Protein AF-A0A8T7HGR6-F1 (afdb_monomer)

pLDDT: mean 81.4, std 12.29, range [52.0, 94.38]

Mean predicted aligned error: 11.7 Å

Foldseek 3Di:
DVVVVVVVVVVVVVVVPPPDDPPPPVVWFWADPPPRHTWDWDDPPQVVPDQIWTADPPPRDIGRDTDTD

Sequence (69 aa):
MFERIKKLKEELNQINNLKTRRRTLSSKTKICPSCTAELEILNEQLEWLMPQKYICRKCSYLGTAYFEK

Secondary structure (DSSP, 8-state):
-HHHHHHHHHHHHHHHTS---------SPEE-TTT-PBPEES-STTTTTSPPPEE-TTT--EES--EE-

Nearest PDB structures (foldseek):
  7ung-assembly1_5  TM=3.828E-01  e=8.196E+00  Homo sapiens

Structure (mmCIF, N/CA/C/O backbone):
data_AF-A0A8T7HGR6-F1
#
_entry.id   AF-A0A8T7HGR6-F1
#
loop_
_atom_site.group_PDB
_atom_site.id
_atom_site.type_symbol
_atom_site.label_atom_id
_atom_site.label_alt_id
_atom_site.label_comp_id
_atom_site.label_asym_id
_atom_site.label_entity_id
_atom_site.label_seq_id
_atom_site.pdbx_PDB_ins_code
_atom_site.Cartn_x
_atom_site.Cartn_y
_atom_site.Cartn_z
_atom_site.occupancy
_atom_site.B_iso_or_equiv
_atom_site.auth_seq_id
_atom_site.auth_comp_id
_atom_site.auth_asym_id
_atom_site.auth_atom_id
_atom_site.pdbx_PDB_model_num
ATOM 1 N N . MET A 1 1 ? 36.270 6.771 -32.080 1.00 62.75 1 MET A N 1
ATOM 2 C CA . MET A 1 1 ? 36.094 6.324 -30.673 1.00 62.75 1 MET A CA 1
ATOM 3 C C . MET A 1 1 ? 35.468 7.417 -29.803 1.00 62.75 1 MET A C 1
ATOM 5 O O . MET A 1 1 ? 34.474 7.146 -29.144 1.00 62.75 1 MET A O 1
ATOM 9 N N . PHE A 1 2 ? 35.969 8.656 -29.868 1.00 70.75 2 PHE A N 1
ATOM 10 C CA . PHE A 1 2 ? 35.455 9.802 -29.101 1.00 70.75 2 PHE A CA 1
ATOM 11 C C . PHE A 1 2 ? 33.992 10.185 -29.387 1.00 70.75 2 PHE A C 1
ATOM 13 O O . PHE A 1 2 ? 33.249 10.471 -28.453 1.00 70.75 2 PHE A O 1
ATOM 20 N N . GLU A 1 3 ? 33.537 10.124 -30.642 1.00 79.56 3 GLU A N 1
ATOM 21 C CA . GLU A 1 3 ? 32.141 10.453 -30.988 1.00 79.56 3 GLU A CA 1
ATOM 22 C C . GLU A 1 3 ? 31.121 9.491 -30.372 1.00 79.56 3 GLU A C 1
ATOM 24 O O . GLU A 1 3 ? 30.065 9.917 -29.913 1.00 79.56 3 GLU A O 1
ATOM 29 N N . ARG A 1 4 ? 31.461 8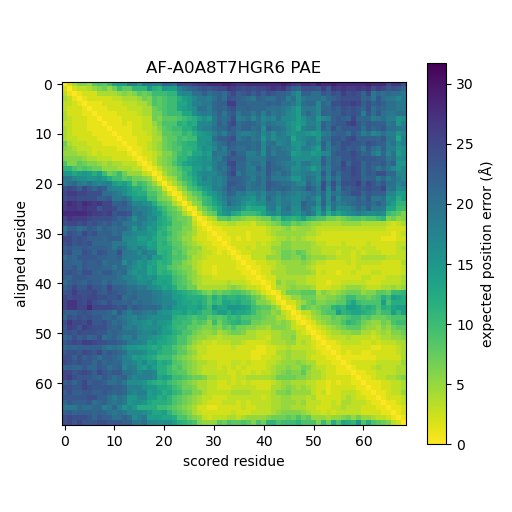.199 -30.278 1.00 80.69 4 ARG A N 1
ATOM 30 C CA . ARG A 1 4 ? 30.618 7.196 -29.610 1.00 80.69 4 ARG A CA 1
ATOM 31 C C . ARG A 1 4 ? 30.449 7.501 -28.123 1.00 80.69 4 ARG A C 1
ATOM 33 O O . ARG A 1 4 ? 29.344 7.402 -27.610 1.00 80.69 4 ARG A O 1
ATOM 40 N N . ILE A 1 5 ? 31.523 7.915 -27.449 1.00 85.44 5 ILE A N 1
ATOM 41 C CA . ILE A 1 5 ? 31.482 8.287 -26.026 1.00 85.44 5 ILE A CA 1
ATOM 42 C C . ILE A 1 5 ? 30.629 9.545 -25.827 1.00 85.44 5 ILE A C 1
ATOM 44 O O . ILE A 1 5 ? 29.862 9.630 -24.870 1.00 85.44 5 ILE A O 1
ATOM 48 N N . LYS A 1 6 ? 30.731 10.508 -26.749 1.00 86.19 6 LYS A N 1
ATOM 49 C CA . LYS A 1 6 ? 29.933 11.737 -26.716 1.00 86.19 6 LYS A CA 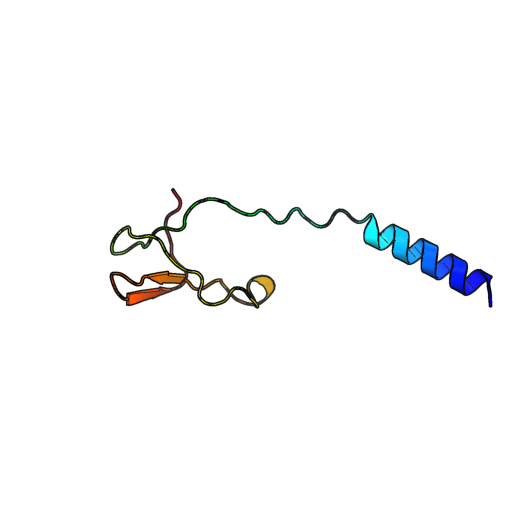1
ATOM 50 C C . LYS A 1 6 ? 28.439 11.433 -26.873 1.00 86.19 6 LYS A C 1
ATOM 52 O O . LYS A 1 6 ? 27.644 11.899 -26.068 1.00 86.19 6 LYS A O 1
ATOM 57 N N . LYS A 1 7 ? 28.088 10.563 -27.824 1.00 87.62 7 LYS A N 1
ATOM 58 C CA . LYS A 1 7 ? 26.709 10.111 -28.048 1.00 87.62 7 LYS A CA 1
ATOM 59 C C . LYS A 1 7 ? 26.124 9.381 -26.833 1.00 87.62 7 LYS A C 1
ATOM 61 O O . LYS A 1 7 ? 25.015 9.691 -26.420 1.00 87.62 7 LYS A O 1
ATOM 66 N N . LEU A 1 8 ? 26.900 8.490 -26.211 1.00 87.56 8 LEU A N 1
ATOM 67 C CA . LEU A 1 8 ? 26.481 7.789 -24.992 1.00 87.56 8 L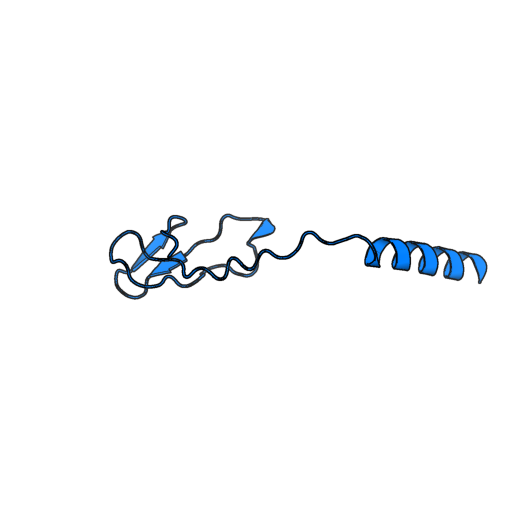EU A CA 1
ATOM 68 C C . LEU A 1 8 ? 26.234 8.750 -23.821 1.00 87.56 8 LEU A C 1
ATOM 70 O O . LEU A 1 8 ? 25.280 8.566 -23.074 1.00 87.56 8 LEU A O 1
ATOM 74 N N . LYS A 1 9 ? 27.060 9.795 -23.664 1.00 88.38 9 LYS A N 1
ATOM 75 C CA . LYS A 1 9 ? 26.828 10.844 -22.656 1.00 88.38 9 LYS A CA 1
ATOM 76 C C . LYS A 1 9 ? 25.531 11.612 -22.906 1.00 88.38 9 LYS A C 1
ATOM 78 O O . LYS A 1 9 ? 24.817 11.909 -21.953 1.00 88.38 9 LYS A O 1
ATOM 83 N N . GLU A 1 10 ? 25.243 11.925 -24.165 1.00 89.50 10 GLU A N 1
ATOM 84 C CA . GLU A 1 10 ? 24.021 12.623 -24.571 1.00 89.50 10 GLU A CA 1
ATOM 85 C C . GLU A 1 10 ? 22.773 11.795 -24.222 1.00 89.50 10 GLU A C 1
ATOM 87 O O . GLU A 1 10 ? 21.849 12.295 -23.582 1.00 89.50 10 GLU A O 1
ATOM 92 N N . GLU A 1 11 ? 22.785 10.504 -24.571 1.00 87.25 11 GLU A N 1
ATOM 93 C CA . GLU A 1 11 ? 21.702 9.557 -24.277 1.00 87.25 11 GLU A CA 1
ATOM 94 C C . GLU A 1 11 ? 21.500 9.389 -22.761 1.00 87.25 11 GLU A C 1
ATOM 96 O O . GLU A 1 11 ? 20.369 9.425 -22.275 1.00 87.25 11 GLU A O 1
ATOM 101 N N . LEU A 1 12 ? 22.587 9.306 -21.985 1.00 85.19 12 LEU A N 1
ATOM 102 C CA . LEU A 1 12 ? 22.515 9.215 -20.524 1.00 85.19 12 LEU A CA 1
ATOM 103 C C . LEU A 1 12 ? 21.891 10.471 -19.893 1.00 85.19 12 LEU A C 1
ATOM 105 O O . LEU A 1 12 ? 21.090 10.376 -18.963 1.00 85.19 12 LEU A O 1
ATOM 109 N N . ASN A 1 13 ? 22.236 11.654 -20.409 1.00 84.19 13 ASN A N 1
ATOM 110 C CA . ASN A 1 13 ? 21.661 12.920 -19.953 1.00 84.19 13 ASN A CA 1
ATOM 111 C C . ASN A 1 13 ? 20.164 13.009 -20.259 1.00 84.19 13 ASN A C 1
ATOM 113 O O . ASN A 1 13 ? 19.396 13.495 -19.429 1.00 84.19 13 ASN A O 1
ATOM 117 N N . GLN A 1 14 ? 19.735 12.527 -21.426 1.00 83.56 14 GLN A N 1
ATOM 118 C CA . GLN A 1 14 ? 18.315 12.476 -21.772 1.00 83.56 14 GLN A CA 1
ATOM 119 C C . GLN A 1 14 ? 17.544 11.557 -20.823 1.00 83.56 14 GLN A C 1
ATOM 121 O O . GLN A 1 14 ? 16.486 11.956 -20.341 1.00 83.56 14 GLN A O 1
ATOM 126 N N . ILE A 1 15 ? 18.100 10.386 -20.489 1.00 80.75 15 ILE A N 1
ATOM 127 C CA . ILE A 1 15 ? 17.501 9.437 -19.537 1.00 80.75 15 ILE A CA 1
ATOM 128 C C . ILE A 1 15 ? 17.390 10.050 -18.136 1.00 80.75 15 ILE A C 1
ATOM 130 O O . ILE A 1 15 ? 16.334 9.960 -17.514 1.00 80.75 15 ILE A O 1
ATOM 134 N N . ASN A 1 16 ? 18.436 10.721 -17.650 1.00 73.69 16 ASN A N 1
ATOM 135 C CA . ASN A 1 16 ? 18.414 11.370 -16.334 1.00 73.69 16 ASN A CA 1
ATOM 136 C C . ASN A 1 16 ? 17.416 12.536 -16.254 1.00 73.69 16 ASN A C 1
ATOM 138 O O . ASN A 1 16 ? 16.880 12.818 -15.183 1.00 73.69 16 ASN A O 1
ATOM 142 N N . ASN A 1 17 ? 17.142 13.195 -17.383 1.00 73.75 17 ASN A N 1
ATOM 143 C CA . ASN A 1 17 ? 16.146 14.261 -17.484 1.00 73.75 17 ASN A CA 1
ATOM 144 C C . ASN A 1 17 ? 14.713 13.741 -17.659 1.00 73.75 17 ASN A C 1
ATOM 146 O O . ASN A 1 17 ? 13.763 14.533 -17.619 1.00 73.75 17 ASN A O 1
ATOM 150 N N . LEU A 1 18 ? 14.520 12.429 -17.832 1.00 76.75 18 LEU A N 1
ATOM 151 C CA . LEU A 1 18 ? 13.188 11.849 -17.775 1.00 76.75 18 LEU A CA 1
ATOM 152 C C . LEU A 1 18 ? 12.648 12.063 -16.363 1.00 76.75 18 LEU A C 1
ATOM 154 O O . LEU A 1 18 ? 13.202 11.581 -15.376 1.00 76.75 18 LEU A O 1
ATOM 158 N N . LYS A 1 19 ? 11.537 12.799 -16.270 1.00 60.31 19 LYS A N 1
ATOM 159 C CA . LYS A 1 19 ? 10.794 12.963 -15.022 1.00 60.31 19 LYS A CA 1
ATOM 160 C C . LYS A 1 19 ? 10.353 11.582 -14.553 1.00 60.31 19 LYS A C 1
ATOM 162 O O . LYS A 1 19 ? 9.341 11.053 -15.013 1.00 60.31 19 LYS A O 1
ATOM 167 N N . THR A 1 20 ? 11.098 11.004 -13.621 1.00 62.38 20 THR A N 1
ATOM 168 C CA . THR A 1 20 ? 10.620 9.858 -12.863 1.00 62.38 20 THR A CA 1
ATOM 169 C C . THR A 1 20 ? 9.347 10.303 -12.154 1.00 62.38 20 THR A C 1
ATOM 171 O O . THR A 1 20 ? 9.298 11.372 -11.534 1.00 62.38 20 THR A O 1
ATOM 174 N N . ARG A 1 21 ? 8.262 9.538 -12.336 1.00 57.16 21 ARG A N 1
ATOM 175 C CA . ARG A 1 21 ? 6.996 9.770 -11.632 1.00 57.16 21 ARG A CA 1
ATOM 176 C C . ARG A 1 21 ? 7.357 9.959 -10.162 1.00 57.16 21 ARG A C 1
ATOM 178 O O . ARG A 1 21 ? 8.011 9.086 -9.593 1.00 57.16 21 ARG A O 1
ATOM 185 N N . ARG A 1 22 ? 7.010 11.123 -9.594 1.00 54.94 22 ARG A N 1
ATOM 186 C CA . ARG A 1 22 ? 7.278 11.443 -8.186 1.00 54.94 22 ARG A CA 1
ATOM 187 C C . ARG A 1 22 ? 6.935 10.207 -7.367 1.00 54.94 22 ARG A C 1
ATOM 189 O O . ARG A 1 22 ? 5.819 9.707 -7.500 1.00 54.94 22 ARG A O 1
ATOM 196 N N . ARG A 1 23 ? 7.874 9.730 -6.543 1.00 55.66 23 ARG A N 1
ATOM 197 C CA . ARG A 1 23 ? 7.535 8.833 -5.439 1.00 55.66 23 ARG A CA 1
ATOM 198 C C . ARG A 1 23 ? 6.484 9.585 -4.638 1.00 55.66 23 ARG A C 1
ATOM 200 O O . ARG A 1 23 ? 6.811 10.532 -3.927 1.00 55.66 23 ARG A O 1
ATOM 207 N N . THR A 1 24 ? 5.215 9.259 -4.834 1.00 52.00 24 THR A N 1
ATOM 208 C CA . THR A 1 24 ? 4.170 9.676 -3.917 1.00 52.00 24 THR A CA 1
ATOM 209 C C . THR A 1 24 ? 4.471 8.917 -2.639 1.00 52.00 24 THR A C 1
ATOM 211 O O . THR A 1 24 ? 3.965 7.818 -2.447 1.00 52.00 24 THR A O 1
ATOM 214 N N . LEU A 1 25 ? 5.349 9.471 -1.793 1.00 55.66 25 LEU A N 1
ATOM 215 C CA . LEU A 1 25 ? 5.312 9.172 -0.373 1.00 55.66 25 LEU A CA 1
ATOM 216 C C . LEU A 1 25 ? 3.913 9.606 0.052 1.00 55.66 25 LEU A C 1
ATOM 218 O O . LEU A 1 25 ? 3.683 10.782 0.333 1.00 55.66 25 LEU A O 1
ATOM 222 N N . SER A 1 26 ? 2.939 8.697 0.006 1.00 57.28 26 SER A N 1
ATOM 223 C CA . SER A 1 26 ? 1.700 8.933 0.723 1.00 57.28 26 SER A CA 1
ATOM 224 C C . SER A 1 26 ? 2.112 8.924 2.191 1.00 57.28 26 SER A C 1
ATOM 226 O O . SER A 1 26 ? 2.263 7.861 2.782 1.00 57.28 26 SER A O 1
ATOM 228 N N . SER A 1 27 ? 2.370 10.101 2.760 1.00 62.69 27 SER A N 1
ATOM 229 C CA . SER A 1 27 ? 2.804 10.266 4.152 1.00 62.69 27 SER A CA 1
ATOM 230 C C . SER A 1 27 ? 1.689 9.962 5.157 1.00 62.69 27 SER A C 1
ATOM 232 O O . SER A 1 27 ? 1.822 10.276 6.335 1.00 62.69 27 SER A O 1
ATOM 234 N N . LYS A 1 28 ? 0.553 9.441 4.686 1.00 78.38 28 LYS A N 1
ATOM 235 C CA . LYS A 1 28 ? -0.589 9.112 5.521 1.00 78.38 28 LYS A CA 1
ATOM 236 C C . LYS A 1 28 ? -0.308 7.825 6.270 1.00 78.38 28 LYS A C 1
ATOM 238 O O . LYS A 1 28 ? 0.011 6.799 5.662 1.00 78.38 28 LYS A O 1
ATOM 243 N N . THR A 1 29 ? -0.466 7.891 7.583 1.00 85.12 29 THR A N 1
ATOM 244 C CA . THR A 1 29 ? -0.339 6.740 8.468 1.00 85.12 29 THR A CA 1
ATOM 245 C C . THR A 1 29 ? -1.382 5.693 8.087 1.00 85.12 29 THR A C 1
ATOM 247 O O . THR A 1 29 ? -2.573 5.991 7.966 1.00 85.12 29 THR A O 1
ATOM 250 N N . LYS A 1 30 ? -0.924 4.460 7.871 1.00 89.38 30 LYS A N 1
ATOM 251 C CA . LYS A 1 30 ? -1.778 3.320 7.535 1.00 89.38 30 LYS A CA 1
ATOM 252 C C . LYS A 1 30 ? -2.311 2.729 8.839 1.00 89.38 30 LYS A C 1
ATOM 254 O O . LYS A 1 30 ? -1.538 2.434 9.749 1.00 89.38 30 LYS A O 1
ATOM 259 N N . ILE A 1 31 ? -3.627 2.582 8.939 1.00 93.88 31 ILE A N 1
ATOM 260 C CA . ILE A 1 31 ? -4.322 2.184 10.165 1.00 93.88 31 ILE A CA 1
ATOM 261 C C . ILE A 1 31 ? -4.942 0.795 9.999 1.00 93.88 31 ILE A C 1
ATOM 263 O O . ILE A 1 31 ? -5.556 0.481 8.977 1.00 93.88 31 ILE A O 1
ATOM 267 N N . CYS A 1 32 ? -4.788 -0.036 11.028 1.00 93.56 32 CYS A N 1
ATOM 268 C CA . CYS A 1 32 ? -5.283 -1.4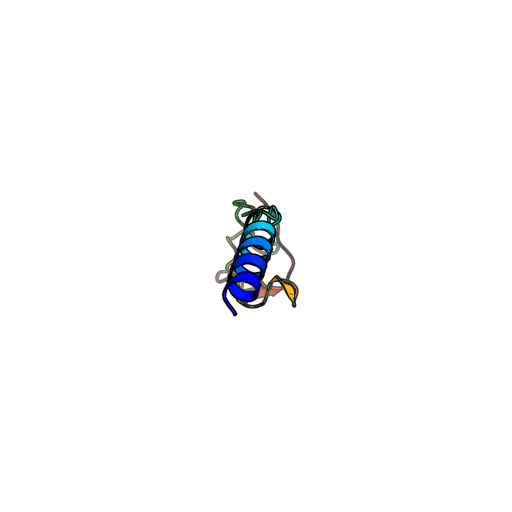01 11.082 1.00 93.56 32 CYS A CA 1
ATOM 269 C C . CYS A 1 32 ? -6.817 -1.425 11.054 1.00 93.56 32 CYS A C 1
ATOM 271 O O . CYS A 1 32 ? -7.443 -0.794 11.913 1.00 93.56 32 CYS A O 1
ATOM 273 N N . PRO A 1 33 ? -7.437 -2.199 10.145 1.00 93.12 33 PRO A N 1
ATOM 274 C CA . PRO A 1 33 ? -8.890 -2.245 10.035 1.00 93.12 33 PRO A CA 1
ATOM 275 C C . PRO A 1 33 ? -9.573 -2.922 11.230 1.00 93.12 33 PRO A C 1
ATOM 277 O O . PRO A 1 33 ? -10.751 -2.687 11.469 1.00 93.12 33 PRO A O 1
ATOM 280 N N . SER A 1 34 ? -8.848 -3.745 11.993 1.00 92.56 34 SER A N 1
ATOM 281 C CA . SER A 1 34 ? -9.424 -4.534 13.090 1.00 92.56 34 SER A CA 1
ATOM 282 C C . SER A 1 34 ? -9.346 -3.847 14.453 1.00 92.56 34 SER A C 1
ATOM 284 O O . SER A 1 34 ? -10.243 -4.013 15.271 1.00 92.56 34 SER A O 1
ATOM 286 N N . CYS A 1 35 ? -8.270 -3.105 14.734 1.00 92.62 35 CYS A N 1
ATOM 287 C CA . CYS A 1 35 ? -8.020 -2.547 16.073 1.00 92.62 35 CYS A CA 1
ATOM 288 C C . CYS A 1 35 ? -7.581 -1.079 16.080 1.00 92.62 35 CYS A C 1
ATOM 290 O O . CYS A 1 35 ? -7.126 -0.602 17.122 1.00 92.62 35 CYS A O 1
ATOM 292 N N . THR A 1 36 ? -7.648 -0.419 14.916 1.00 92.88 36 THR A N 1
ATOM 293 C CA . THR A 1 36 ? -7.336 1.005 14.692 1.00 92.88 36 THR A CA 1
ATOM 294 C C . THR A 1 36 ? -5.935 1.466 15.111 1.00 92.88 36 THR A C 1
ATOM 296 O O . THR A 1 36 ? -5.654 2.661 15.133 1.00 92.88 36 THR A O 1
ATOM 299 N N . ALA A 1 37 ? -5.028 0.531 15.400 1.00 93.25 37 ALA A N 1
ATOM 300 C CA . ALA A 1 37 ? -3.618 0.816 15.642 1.00 93.25 37 ALA A CA 1
ATOM 301 C C . ALA A 1 37 ? -2.858 1.074 14.334 1.00 93.25 37 ALA A C 1
ATOM 303 O O . ALA A 1 37 ? -3.308 0.684 13.257 1.00 93.25 37 ALA A O 1
ATOM 304 N N . GLU A 1 38 ? -1.685 1.688 14.434 1.00 92.75 38 GLU A N 1
ATOM 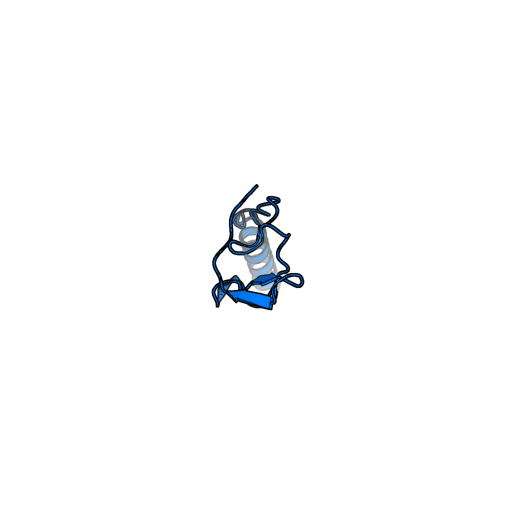305 C CA . GLU A 1 38 ? -0.799 1.901 13.289 1.00 92.75 38 GLU A CA 1
ATOM 306 C C . GLU A 1 38 ? -0.279 0.568 12.728 1.00 92.75 38 GLU A C 1
ATOM 308 O O . GLU A 1 38 ? -0.084 -0.413 13.458 1.00 92.75 38 GLU A O 1
ATOM 313 N N . LEU A 1 39 ? -0.117 0.525 11.407 1.00 92.38 39 LEU A N 1
ATOM 314 C CA . LEU A 1 39 ? 0.393 -0.624 10.669 1.00 92.38 39 LEU A CA 1
ATOM 315 C C . LEU A 1 39 ? 1.856 -0.427 10.283 1.00 92.38 39 LEU A C 1
ATOM 317 O O . LEU A 1 39 ? 2.252 0.646 9.832 1.00 92.38 39 LEU A O 1
ATOM 321 N N . GLU A 1 40 ? 2.623 -1.509 10.366 1.00 90.44 40 GLU A N 1
ATOM 322 C CA . GLU A 1 40 ? 3.989 -1.578 9.852 1.00 90.44 40 GLU A CA 1
ATOM 323 C C . GLU A 1 40 ? 4.008 -2.272 8.488 1.00 90.44 40 GLU A C 1
ATOM 325 O O . GLU A 1 40 ? 3.214 -3.175 8.216 1.00 90.44 40 GLU A O 1
ATOM 330 N N . ILE A 1 41 ? 4.925 -1.851 7.622 1.00 88.06 41 ILE A N 1
ATOM 331 C CA . ILE A 1 41 ? 5.143 -2.463 6.311 1.00 88.06 41 ILE A CA 1
ATOM 332 C C . ILE A 1 41 ? 5.961 -3.742 6.491 1.00 88.06 41 ILE A C 1
ATOM 334 O O . ILE A 1 41 ? 7.011 -3.726 7.126 1.00 88.06 41 ILE A O 1
ATOM 338 N N . LEU A 1 42 ? 5.505 -4.843 5.893 1.00 84.75 42 LEU A N 1
ATOM 339 C CA . LEU A 1 42 ? 6.224 -6.118 5.936 1.00 84.75 42 LEU A CA 1
ATOM 340 C C . LEU A 1 42 ? 7.227 -6.274 4.780 1.00 84.75 42 LEU A C 1
ATOM 342 O O . LEU A 1 42 ? 8.300 -6.831 4.972 1.00 84.75 42 LEU A O 1
ATOM 346 N N . ASN A 1 43 ? 6.881 -5.787 3.583 1.00 75.88 43 ASN A N 1
ATOM 347 C CA . ASN A 1 43 ? 7.674 -5.967 2.363 1.00 75.88 43 ASN A CA 1
ATOM 348 C C . ASN A 1 43 ? 7.922 -4.619 1.676 1.00 75.88 43 ASN A C 1
ATOM 350 O O . ASN A 1 43 ? 7.170 -4.229 0.786 1.00 75.88 43 ASN A O 1
ATOM 354 N N . GLU A 1 44 ? 8.971 -3.910 2.082 1.00 68.50 44 GLU A N 1
ATOM 355 C CA . GLU A 1 44 ? 9.358 -2.628 1.468 1.00 68.50 44 GLU A CA 1
ATOM 356 C C . GLU A 1 44 ? 10.111 -2.831 0.135 1.00 68.50 44 GLU A C 1
ATOM 358 O O . GLU A 1 44 ? 10.020 -2.034 -0.792 1.00 68.50 44 GLU A O 1
ATOM 363 N N . GLN A 1 45 ? 10.815 -3.957 -0.017 1.00 67.69 45 GLN A N 1
ATOM 364 C CA . GLN A 1 45 ? 11.753 -4.187 -1.127 1.00 67.69 45 GLN A CA 1
ATOM 365 C C . GLN A 1 45 ? 11.092 -4.581 -2.466 1.00 67.69 45 GLN A C 1
ATOM 367 O O . GLN A 1 45 ? 11.752 -4.549 -3.503 1.00 67.69 45 GLN A O 1
ATOM 372 N N . LEU A 1 46 ? 9.805 -4.953 -2.472 1.00 65.81 46 LEU A N 1
ATOM 373 C CA . LEU A 1 46 ? 9.107 -5.514 -3.645 1.00 65.81 46 LEU A CA 1
ATOM 374 C C . LEU A 1 46 ? 7.770 -4.826 -3.965 1.00 65.81 46 LEU A C 1
ATOM 376 O O . LEU A 1 46 ? 6.961 -5.395 -4.694 1.00 65.81 46 LEU A O 1
ATOM 380 N N . GLU A 1 47 ? 7.541 -3.602 -3.477 1.00 64.56 47 GLU A N 1
ATOM 381 C CA . GLU A 1 47 ? 6.287 -2.852 -3.702 1.00 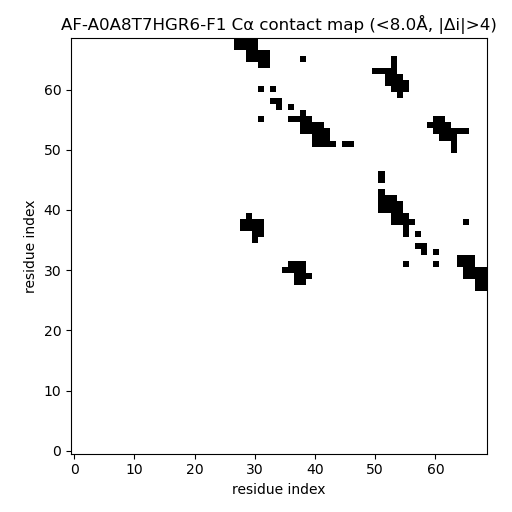64.56 47 GLU A CA 1
ATOM 382 C C . GLU A 1 47 ? 5.863 -2.770 -5.178 1.00 64.56 47 GLU A C 1
ATOM 384 O O . GLU A 1 47 ? 4.676 -2.751 -5.491 1.00 64.56 47 GLU A O 1
ATOM 389 N N . TRP A 1 48 ? 6.828 -2.725 -6.100 1.00 71.19 48 TRP A N 1
ATOM 390 C CA . TRP A 1 48 ? 6.556 -2.610 -7.534 1.00 71.19 48 TRP A CA 1
ATOM 391 C C . TRP A 1 48 ? 6.122 -3.929 -8.190 1.00 71.19 48 TRP A C 1
ATOM 393 O O . TRP A 1 48 ? 5.533 -3.902 -9.269 1.00 71.19 48 TRP A O 1
ATOM 403 N N . LEU A 1 49 ? 6.424 -5.069 -7.560 1.00 80.62 49 LEU A N 1
ATOM 404 C CA . LEU A 1 49 ? 6.159 -6.407 -8.093 1.00 80.62 49 LEU A CA 1
ATOM 405 C C . LEU A 1 49 ? 5.007 -7.105 -7.356 1.00 80.62 49 LEU A C 1
ATOM 407 O O . LEU A 1 49 ? 4.333 -7.956 -7.934 1.00 80.62 49 LEU A O 1
ATOM 411 N N . MET A 1 50 ? 4.777 -6.766 -6.084 1.00 78.44 50 MET A N 1
ATOM 412 C CA . MET A 1 50 ? 3.767 -7.406 -5.243 1.00 78.44 50 MET A CA 1
ATOM 413 C C . MET A 1 50 ? 2.971 -6.385 -4.423 1.00 78.44 50 MET A C 1
ATOM 415 O O . MET A 1 50 ? 3.536 -5.388 -3.974 1.00 78.44 50 MET A O 1
ATOM 419 N N . PRO A 1 51 ? 1.679 -6.658 -4.146 1.00 80.88 51 PRO A N 1
ATOM 420 C CA . PRO A 1 51 ? 0.890 -5.834 -3.242 1.00 80.88 51 PRO A CA 1
ATOM 421 C C . PRO A 1 51 ? 1.567 -5.712 -1.876 1.00 80.88 51 PRO A C 1
ATOM 423 O O . PRO A 1 51 ? 1.989 -6.713 -1.286 1.00 80.88 51 PRO A O 1
ATOM 426 N N . GLN A 1 52 ? 1.635 -4.488 -1.359 1.00 85.12 52 GLN A N 1
ATOM 427 C CA . GLN A 1 52 ? 2.244 -4.227 -0.067 1.00 85.12 52 GLN A CA 1
ATOM 428 C C . GLN A 1 52 ? 1.433 -4.870 1.060 1.00 85.12 52 GLN A C 1
ATOM 430 O O . GLN A 1 52 ? 0.225 -4.660 1.183 1.00 85.12 52 GLN A O 1
ATOM 435 N N . LYS A 1 53 ? 2.112 -5.679 1.876 1.00 89.69 53 LYS A N 1
ATOM 436 C CA . LYS A 1 53 ? 1.536 -6.298 3.070 1.00 89.69 53 LYS A CA 1
ATOM 437 C C . LYS A 1 53 ? 1.864 -5.470 4.301 1.00 89.69 53 LYS A C 1
ATOM 439 O O . LYS A 1 53 ? 2.983 -4.977 4.447 1.00 89.69 53 LYS A O 1
ATOM 444 N N . TYR A 1 54 ? 0.893 -5.405 5.195 1.00 91.25 54 TYR A N 1
ATOM 445 C CA . TYR A 1 54 ? 0.951 -4.712 6.462 1.00 91.25 54 TYR A CA 1
ATOM 446 C C . TYR A 1 54 ? 0.799 -5.696 7.614 1.00 91.25 54 TYR A C 1
ATOM 448 O O . TYR A 1 54 ? 0.045 -6.671 7.512 1.00 91.25 54 TYR A O 1
ATOM 456 N N . ILE A 1 55 ? 1.493 -5.411 8.710 1.00 93.50 55 ILE A N 1
ATOM 457 C CA . ILE A 1 55 ? 1.390 -6.144 9.966 1.00 93.50 55 ILE A CA 1
ATOM 458 C C . ILE A 1 55 ? 0.988 -5.199 11.098 1.00 93.50 55 ILE A C 1
ATOM 460 O O . ILE A 1 55 ? 1.512 -4.094 11.236 1.00 93.50 55 ILE A O 1
ATOM 464 N N . CYS A 1 56 ? 0.040 -5.635 11.924 1.00 94.38 56 CYS A N 1
ATOM 465 C CA . CYS A 1 56 ? -0.334 -4.944 13.150 1.00 94.38 56 CYS A CA 1
ATOM 466 C C . CYS A 1 56 ? 0.233 -5.682 14.361 1.00 94.38 56 CYS A C 1
ATOM 468 O O . CYS A 1 56 ? -0.201 -6.793 14.664 1.00 94.38 56 CYS A O 1
ATOM 470 N N . ARG A 1 57 ? 1.123 -5.042 15.127 1.00 92.38 57 ARG A N 1
ATOM 471 C CA . ARG A 1 57 ? 1.690 -5.642 16.349 1.00 92.38 57 ARG A CA 1
ATOM 472 C C . ARG A 1 57 ? 0.696 -5.770 17.509 1.00 92.38 57 ARG A C 1
ATOM 474 O O . ARG A 1 57 ? 0.952 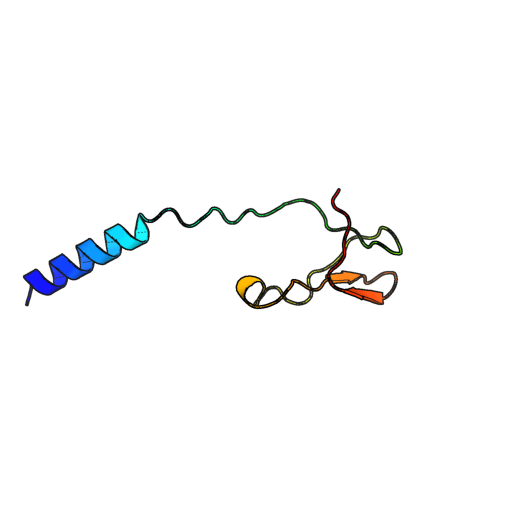-6.519 18.442 1.00 92.38 57 ARG A O 1
ATOM 481 N N . LYS A 1 58 ? -0.438 -5.057 17.463 1.00 94.06 58 LYS A N 1
ATOM 482 C CA . LYS A 1 58 ? -1.439 -5.050 18.546 1.00 94.06 58 LYS A CA 1
ATOM 483 C C . LYS A 1 58 ? -2.429 -6.217 18.476 1.00 94.06 58 LYS A C 1
ATOM 485 O O . LYS A 1 58 ? -2.821 -6.737 19.511 1.00 94.06 58 LYS A O 1
ATOM 490 N N . CYS A 1 59 ? -2.867 -6.596 17.275 1.00 93.50 59 CYS A N 1
ATOM 491 C CA . CYS A 1 59 ? -3.887 -7.639 17.072 1.00 93.50 59 CYS A CA 1
ATOM 492 C C . CYS A 1 59 ? -3.436 -8.764 16.133 1.00 93.50 59 CYS A C 1
ATOM 494 O O . CYS A 1 59 ? -4.252 -9.592 15.739 1.00 93.50 59 CYS A O 1
ATOM 496 N N . SER A 1 60 ? -2.161 -8.769 15.737 1.00 91.88 60 SER A N 1
ATOM 497 C CA . SER A 1 60 ? -1.584 -9.743 14.804 1.00 91.88 60 SER A CA 1
ATOM 498 C C . SER A 1 60 ? -2.263 -9.780 13.429 1.00 91.88 60 SER A C 1
ATOM 500 O O . SER A 1 60 ? -2.158 -10.771 12.710 1.00 91.88 60 SER A O 1
ATOM 502 N N . TYR A 1 61 ? -2.946 -8.697 13.037 1.00 93.56 61 TYR A N 1
ATOM 503 C CA . TYR A 1 61 ? -3.481 -8.553 11.686 1.00 93.56 61 TYR A CA 1
ATOM 504 C C . TYR A 1 61 ? -2.344 -8.592 10.662 1.00 93.56 61 TYR A C 1
ATOM 506 O O . TYR A 1 61 ? -1.346 -7.885 10.815 1.00 93.56 61 TYR A O 1
ATOM 514 N N . LEU A 1 62 ? -2.532 -9.388 9.610 1.00 92.75 62 LEU A N 1
ATOM 515 C CA . LEU A 1 62 ? -1.615 -9.538 8.490 1.00 92.75 62 LEU A CA 1
ATOM 516 C C . LEU A 1 62 ? -2.422 -9.503 7.191 1.00 92.75 62 LEU A C 1
ATOM 518 O O . LEU A 1 62 ? -3.241 -10.388 6.941 1.00 92.75 62 LEU A O 1
ATOM 522 N N . GLY A 1 63 ? -2.192 -8.503 6.347 1.00 90.62 63 GLY A N 1
ATOM 523 C CA . GLY A 1 63 ? -2.962 -8.367 5.113 1.00 90.62 63 GLY A CA 1
ATOM 524 C C . GLY A 1 63 ? -2.567 -7.158 4.285 1.00 90.62 63 GLY A C 1
ATOM 525 O O . GLY A 1 63 ? -1.561 -6.512 4.550 1.00 90.62 63 GLY A O 1
ATOM 526 N N . THR A 1 64 ? -3.345 -6.866 3.251 1.00 90.56 64 THR A N 1
ATOM 527 C CA . THR A 1 64 ? -3.109 -5.733 2.340 1.00 90.56 64 THR A CA 1
ATOM 528 C C . THR A 1 64 ? -4.090 -4.582 2.564 1.00 90.56 64 THR A C 1
ATOM 530 O O . THR A 1 64 ? -3.925 -3.522 1.967 1.00 90.56 64 THR A O 1
ATOM 533 N N . ALA A 1 65 ? -5.116 -4.776 3.399 1.00 90.44 65 ALA A N 1
ATOM 534 C CA . ALA A 1 65 ? -6.144 -3.774 3.651 1.00 90.44 65 ALA A CA 1
ATOM 535 C C . ALA A 1 65 ? -5.750 -2.854 4.812 1.00 90.44 65 ALA A C 1
ATOM 537 O O . ALA A 1 65 ? -5.188 -3.293 5.817 1.00 90.44 65 ALA A O 1
ATOM 538 N N . TYR A 1 66 ? -6.076 -1.572 4.675 1.00 91.94 66 TYR A N 1
ATOM 539 C CA . TYR A 1 66 ? -5.800 -0.540 5.666 1.00 91.94 66 TYR A CA 1
ATOM 540 C C . TYR A 1 66 ? -6.787 0.619 5.522 1.00 91.94 66 TYR A C 1
ATOM 542 O O . TYR A 1 66 ? -7.372 0.823 4.457 1.00 91.94 66 TYR A O 1
ATOM 550 N N . PHE A 1 67 ? -6.920 1.409 6.584 1.00 91.00 67 PHE A N 1
ATOM 551 C CA . PHE A 1 67 ? -7.507 2.744 6.522 1.00 91.00 67 PHE A CA 1
ATOM 552 C C . PHE A 1 67 ? -6.408 3.806 6.423 1.00 91.00 67 PHE A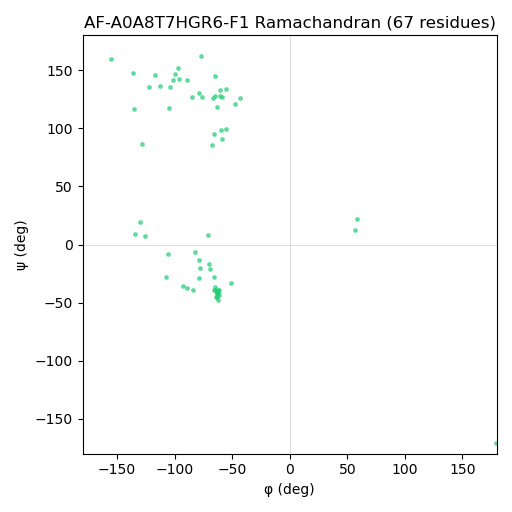 C 1
ATOM 554 O O . PHE A 1 67 ? -5.288 3.597 6.889 1.00 91.00 67 PHE A O 1
ATOM 561 N N . GLU A 1 68 ? -6.721 4.946 5.812 1.00 87.62 68 GLU A N 1
ATOM 562 C CA . GLU A 1 68 ? -5.847 6.121 5.807 1.00 87.62 68 GLU A CA 1
ATOM 563 C C . GLU A 1 68 ? -6.383 7.159 6.786 1.00 87.62 68 GLU A C 1
ATOM 565 O O . GLU A 1 68 ? -7.587 7.425 6.795 1.00 87.62 68 GLU A O 1
ATOM 570 N N . LYS A 1 69 ? -5.490 7.749 7.579 1.00 74.00 69 LY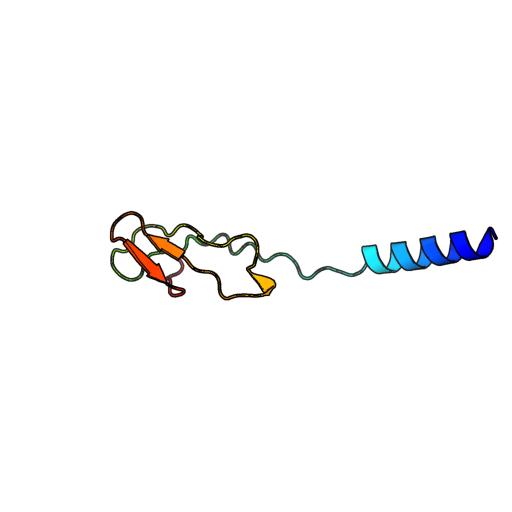S A N 1
ATOM 571 C CA . LYS A 1 69 ? -5.782 8.945 8.371 1.00 74.00 69 LYS A CA 1
ATOM 572 C C . LYS A 1 69 ? -5.254 10.196 7.674 1.00 74.00 69 LYS A C 1
ATOM 574 O O . LYS A 1 69 ? -4.192 10.100 7.016 1.00 74.00 69 LYS A O 1
#

Radius of gyration: 20.36 Å; Cα contacts (8 Å, |Δi|>4): 78; chains: 1; bounding box: 46×24×50 Å

Solvent-accessible surface area (backbone atoms only — not comparable to full-atom values): 4350 Å² total; per-residue (Å²): 116,68,66,60,55,52,51,52,50,53,53,52,52,54,59,72,65,50,78,68,77,73,81,76,74,72,84,51,57,43,24,32,80,87,76,70,42,67,44,43,80,73,48,80,91,44,53,91,83,40,86,54,36,34,37,22,90,89,77,69,48,72,44,71,76,64,43,79,101